Protein AF-A0A1V5KPF8-F1 (afdb_monomer_lite)

Foldseek 3Di:
DFLVVQVVVQVVVCVVLQWDWPDWDGDGFKIKTWTDGPNDPDWDDDPNDTTFWIWMWGADPVVRDIDTDIDGRDDPDDD

Radius of gyration: 12.41 Å; chains: 1; bounding box: 26×24×36 Å

Secondary structure (DSSP, 8-state):
--HHHHHHHHHHHHHHTT-EEEEEEEETTEEEEEEE-TTSS--EEETTEEE-EEEEEEE-TTT--EEEEEESS------

pLDDT: mean 80.17, std 13.31, range [41.94, 94.0]

Sequence (79 aa):
MSSRELLTGAEKMMGQAGANIKEKAVQDNLVSLTGLSPKFKGDLRYGEKQVNLNVALRASPVEQVTYVYAATPVIFMEY

Structure (mmCIF, N/CA/C/O backbone):
data_AF-A0A1V5KPF8-F1
#
_entry.id   AF-A0A1V5KPF8-F1
#
loop_
_atom_site.group_PDB
_atom_site.id
_atom_site.type_symbol
_atom_site.label_atom_id
_atom_site.label_alt_id
_atom_site.label_comp_id
_atom_site.label_asym_id
_atom_site.label_entity_id
_atom_site.label_seq_id
_atom_site.pdbx_PDB_ins_code
_atom_site.Cartn_x
_atom_site.Cartn_y
_atom_site.Cartn_z
_atom_site.occupancy
_atom_site.B_iso_or_equiv
_atom_site.auth_seq_id
_atom_site.auth_comp_id
_atom_site.auth_asym_id
_atom_site.auth_atom_id
_atom_site.pdbx_PDB_model_num
ATOM 1 N N . MET A 1 1 ? 9.175 3.493 -14.677 1.00 68.19 1 MET A N 1
ATOM 2 C CA . MET A 1 1 ? 9.352 3.425 -13.212 1.00 68.19 1 MET A CA 1
ATOM 3 C C . MET A 1 1 ? 9.910 2.067 -12.848 1.00 68.19 1 MET A C 1
ATOM 5 O O . MET A 1 1 ? 9.409 1.067 -13.345 1.00 68.19 1 MET A O 1
ATOM 9 N N . SER A 1 2 ? 10.939 2.040 -12.011 1.00 82.69 2 SER A N 1
ATOM 10 C CA . SER A 1 2 ? 11.464 0.826 -11.382 1.00 82.69 2 SER A CA 1
ATOM 11 C C . SER A 1 2 ? 10.587 0.394 -10.200 1.00 82.69 2 SER A C 1
ATOM 13 O O . SER A 1 2 ? 9.902 1.218 -9.588 1.00 82.69 2 SER A O 1
ATOM 15 N N . SER A 1 3 ? 10.653 -0.881 -9.809 1.00 82.31 3 SER A N 1
ATOM 16 C CA . SER A 1 3 ? 9.923 -1.412 -8.643 1.00 82.31 3 SER A CA 1
ATOM 17 C C . SER A 1 3 ? 10.293 -0.678 -7.343 1.00 82.31 3 SER A C 1
ATOM 19 O O . SER A 1 3 ? 9.460 -0.531 -6.451 1.00 82.31 3 SER A O 1
ATOM 21 N N . ARG A 1 4 ? 11.517 -0.134 -7.247 1.00 87.38 4 ARG A N 1
ATOM 22 C CA . ARG A 1 4 ? 11.966 0.688 -6.110 1.00 87.38 4 ARG A CA 1
ATOM 23 C C . ARG A 1 4 ? 11.226 2.024 -6.022 1.00 87.38 4 ARG A C 1
ATOM 25 O O . ARG A 1 4 ? 10.872 2.456 -4.925 1.00 87.38 4 ARG A O 1
ATOM 32 N N . GLU A 1 5 ? 10.985 2.676 -7.156 1.00 88.38 5 GLU A N 1
ATOM 33 C CA . GLU A 1 5 ? 10.233 3.936 -7.207 1.00 88.38 5 GLU A CA 1
ATOM 34 C C . GLU A 1 5 ? 8.758 3.708 -6.870 1.00 88.38 5 GLU A C 1
ATOM 36 O O . GLU A 1 5 ? 8.185 4.476 -6.098 1.00 88.38 5 GLU A O 1
ATOM 41 N N . LEU A 1 6 ? 8.167 2.620 -7.380 1.00 89.75 6 LEU A N 1
ATOM 42 C CA . LEU A 1 6 ? 6.808 2.209 -7.015 1.00 89.75 6 LEU A CA 1
ATOM 43 C C . LEU A 1 6 ? 6.707 1.949 -5.511 1.00 89.75 6 LEU A C 1
ATOM 45 O O . LEU A 1 6 ? 5.794 2.445 -4.856 1.00 89.75 6 LEU A O 1
ATOM 49 N N . LEU A 1 7 ? 7.681 1.244 -4.937 1.00 92.00 7 LEU A N 1
ATOM 50 C CA . LEU A 1 7 ? 7.684 0.962 -3.508 1.00 92.00 7 LEU A CA 1
ATOM 51 C C . LEU A 1 7 ? 7.762 2.240 -2.670 1.00 92.00 7 LEU A C 1
ATOM 53 O O . LEU A 1 7 ? 6.963 2.426 -1.756 1.00 92.00 7 LEU A O 1
ATOM 57 N N . THR A 1 8 ? 8.676 3.138 -3.031 1.00 92.81 8 THR A N 1
ATOM 58 C CA . THR A 1 8 ? 8.853 4.426 -2.346 1.00 92.81 8 THR A CA 1
ATOM 59 C C . THR A 1 8 ? 7.571 5.265 -2.416 1.00 92.81 8 THR A C 1
ATOM 61 O O . THR A 1 8 ? 7.167 5.877 -1.426 1.00 92.81 8 THR A O 1
ATOM 64 N N . GLY A 1 9 ? 6.892 5.273 -3.570 1.00 91.25 9 GLY A N 1
ATOM 65 C CA . GLY A 1 9 ? 5.609 5.955 -3.744 1.00 91.25 9 GLY A CA 1
ATOM 66 C C . GLY A 1 9 ? 4.510 5.365 -2.860 1.00 91.25 9 GLY A C 1
ATOM 67 O O . GLY A 1 9 ? 3.839 6.102 -2.138 1.00 91.25 9 GLY A O 1
ATOM 68 N N . ALA A 1 10 ? 4.370 4.039 -2.859 1.00 91.00 10 ALA A N 1
ATOM 69 C CA . ALA A 1 10 ? 3.361 3.351 -2.062 1.00 91.00 10 ALA A CA 1
ATOM 70 C C . ALA A 1 10 ? 3.591 3.557 -0.552 1.00 91.00 10 ALA A C 1
ATOM 72 O O . ALA A 1 10 ? 2.648 3.868 0.175 1.00 91.00 10 ALA A O 1
ATOM 73 N N . GLU A 1 11 ? 4.835 3.467 -0.069 1.00 94.00 11 GLU A N 1
ATOM 74 C CA . GLU A 1 11 ? 5.176 3.720 1.340 1.00 94.00 11 GLU A CA 1
ATOM 75 C C . GLU A 1 11 ? 4.872 5.160 1.754 1.00 94.00 11 GLU A C 1
ATOM 77 O O . GLU A 1 11 ? 4.326 5.393 2.835 1.00 94.00 11 GLU A O 1
ATOM 82 N N . LYS A 1 12 ? 5.150 6.131 0.877 1.00 93.69 12 LYS A N 1
ATOM 83 C CA . LYS A 1 12 ? 4.796 7.534 1.111 1.00 93.69 12 LYS A CA 1
ATOM 84 C C . LYS A 1 12 ? 3.283 7.714 1.249 1.00 93.69 12 LYS A C 1
ATOM 86 O O . LYS A 1 12 ? 2.846 8.406 2.167 1.00 93.69 12 LYS A O 1
ATOM 91 N N . MET A 1 13 ? 2.488 7.076 0.388 1.00 91.25 13 MET A N 1
ATOM 92 C CA . MET A 1 13 ? 1.021 7.125 0.462 1.00 91.25 13 MET A CA 1
ATOM 93 C C . MET A 1 13 ? 0.496 6.490 1.756 1.00 91.25 13 MET A C 1
ATOM 95 O O . MET A 1 13 ? -0.324 7.096 2.447 1.00 91.25 13 MET A O 1
ATOM 99 N N . MET A 1 14 ? 1.017 5.317 2.136 1.00 91.19 14 MET A N 1
ATOM 100 C CA . MET A 1 14 ? 0.679 4.662 3.407 1.00 91.19 14 MET A CA 1
ATOM 101 C C . MET A 1 14 ? 1.036 5.552 4.608 1.00 91.19 14 MET A C 1
ATOM 103 O O . MET A 1 14 ? 0.217 5.734 5.509 1.00 91.19 14 MET A O 1
ATOM 107 N N . GLY A 1 15 ? 2.218 6.177 4.597 1.00 93.94 15 GLY A N 1
ATOM 108 C CA . GLY A 1 15 ? 2.662 7.102 5.641 1.00 93.94 15 GLY A CA 1
ATOM 109 C C . GLY A 1 15 ? 1.775 8.345 5.759 1.00 93.94 15 GLY A C 1
ATOM 110 O O . GLY A 1 15 ? 1.369 8.715 6.859 1.00 93.94 15 GLY A O 1
ATOM 111 N N . GLN A 1 16 ? 1.386 8.955 4.636 1.00 91.69 16 GLN A N 1
ATOM 112 C CA . GLN A 1 16 ? 0.449 10.089 4.614 1.00 91.69 16 GLN A CA 1
ATOM 113 C C . GLN A 1 16 ? -0.938 9.703 5.148 1.00 91.69 16 GLN A C 1
ATOM 115 O O . GLN A 1 16 ? -1.576 10.466 5.886 1.00 91.69 16 GLN A O 1
ATOM 120 N N . ALA A 1 17 ? -1.380 8.485 4.841 1.00 88.75 17 ALA A N 1
ATOM 121 C CA . ALA A 1 17 ? -2.593 7.910 5.395 1.00 88.75 17 ALA A CA 1
ATOM 122 C C . ALA A 1 17 ? -2.460 7.551 6.887 1.00 88.75 17 ALA A C 1
ATOM 124 O O . ALA A 1 17 ? -3.472 7.282 7.525 1.00 88.75 17 ALA A O 1
ATOM 125 N N . GLY A 1 18 ? -1.262 7.582 7.480 1.00 93.00 18 GLY A N 1
ATOM 126 C CA . GLY A 1 18 ? -1.022 7.122 8.851 1.00 93.00 18 GLY A CA 1
ATOM 127 C C . GLY A 1 18 ? -1.243 5.616 9.012 1.00 93.00 18 GLY A C 1
ATOM 128 O O . GLY A 1 18 ? -1.632 5.166 10.086 1.00 93.00 18 GLY A O 1
ATOM 129 N N . ALA A 1 19 ? -1.076 4.850 7.933 1.00 91.62 19 ALA A N 1
ATOM 130 C CA . ALA A 1 19 ? -1.311 3.419 7.922 1.00 91.62 19 ALA A CA 1
ATOM 131 C C . ALA A 1 19 ? -0.099 2.652 8.459 1.00 91.62 19 ALA A C 1
ATOM 133 O O . ALA A 1 19 ? 1.020 2.815 7.977 1.00 91.62 19 ALA A O 1
ATOM 134 N N . ASN A 1 20 ? -0.336 1.756 9.415 1.00 93.56 20 ASN A N 1
ATOM 135 C CA . ASN A 1 20 ? 0.627 0.735 9.796 1.00 93.56 20 ASN A CA 1
ATOM 136 C C . ASN A 1 20 ? 0.570 -0.403 8.765 1.00 93.56 20 ASN A C 1
ATOM 138 O O . ASN A 1 20 ? -0.449 -1.094 8.659 1.00 93.56 20 ASN A O 1
ATOM 142 N N . ILE A 1 21 ? 1.646 -0.571 7.995 1.00 93.44 21 ILE A N 1
ATOM 143 C CA . ILE A 1 21 ? 1.757 -1.597 6.953 1.00 93.44 21 ILE A CA 1
ATOM 144 C C . ILE A 1 21 ? 1.808 -2.977 7.620 1.00 93.44 21 ILE A C 1
ATOM 146 O O . ILE A 1 21 ? 2.661 -3.244 8.463 1.00 93.44 21 ILE A O 1
ATOM 150 N N . LYS A 1 22 ? 0.886 -3.859 7.232 1.00 91.06 22 LYS A N 1
ATOM 151 C CA . LYS A 1 22 ? 0.800 -5.247 7.713 1.00 91.06 22 LYS A CA 1
ATOM 152 C C . LYS A 1 22 ? 1.297 -6.248 6.680 1.00 91.06 22 LYS A C 1
ATOM 154 O O . LYS A 1 22 ? 1.777 -7.315 7.054 1.00 91.06 22 LYS A O 1
ATOM 159 N N . GLU A 1 23 ? 1.170 -5.911 5.400 1.00 89.94 23 GLU A N 1
ATOM 160 C CA . GLU A 1 23 ? 1.573 -6.762 4.286 1.00 89.94 23 GLU A CA 1
ATOM 161 C C . GLU A 1 23 ? 2.174 -5.926 3.161 1.00 89.94 23 GLU A C 1
ATOM 163 O O . GLU A 1 23 ? 1.746 -4.799 2.898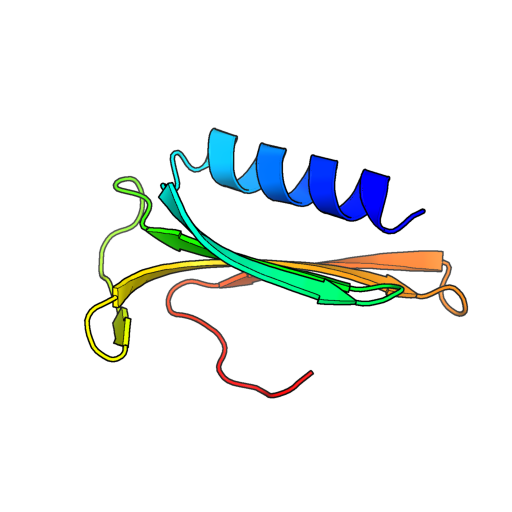 1.00 89.94 23 GLU A O 1
ATOM 168 N N . LYS A 1 24 ? 3.173 -6.506 2.497 1.00 92.31 24 LYS A N 1
ATOM 169 C CA . LYS A 1 24 ? 3.852 -5.934 1.341 1.00 92.31 24 LYS A CA 1
ATOM 170 C C . LYS A 1 24 ? 4.021 -7.034 0.298 1.00 92.31 24 LYS A C 1
ATOM 172 O O . LYS A 1 24 ? 4.669 -8.039 0.574 1.00 92.31 24 LYS A O 1
ATOM 177 N N . ALA A 1 25 ? 3.478 -6.807 -0.889 1.00 89.75 25 ALA A N 1
ATOM 178 C CA . ALA A 1 25 ? 3.727 -7.602 -2.080 1.00 89.75 25 ALA A CA 1
ATOM 179 C C . ALA A 1 25 ? 4.484 -6.737 -3.092 1.00 89.75 25 ALA A C 1
ATOM 181 O O . ALA A 1 25 ? 4.053 -5.629 -3.413 1.00 89.75 25 ALA A O 1
ATOM 182 N N . VAL A 1 26 ? 5.626 -7.230 -3.567 1.00 90.00 26 VAL A N 1
ATOM 183 C CA .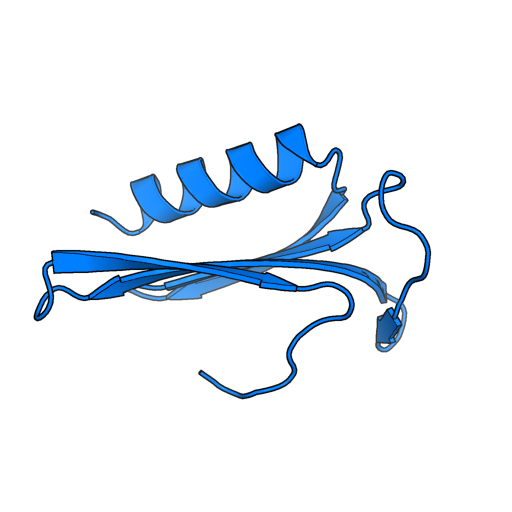 VAL A 1 26 ? 6.431 -6.583 -4.608 1.00 90.00 26 VAL A CA 1
ATOM 184 C C . VAL A 1 26 ? 6.694 -7.617 -5.691 1.00 90.00 26 VAL A C 1
ATOM 186 O O . VAL A 1 26 ? 7.260 -8.671 -5.415 1.00 90.00 26 VAL A O 1
ATOM 189 N N . GLN A 1 27 ? 6.265 -7.305 -6.904 1.00 85.12 27 GLN A N 1
ATOM 190 C CA . GLN A 1 27 ? 6.545 -8.041 -8.132 1.00 85.12 27 GLN A CA 1
ATOM 191 C C . GLN A 1 27 ? 7.135 -7.064 -9.156 1.00 85.12 27 GLN A C 1
ATOM 193 O O . GLN A 1 27 ? 7.101 -5.850 -8.937 1.00 85.12 27 GLN A O 1
ATOM 198 N N . ASP A 1 28 ? 7.676 -7.576 -10.264 1.00 80.44 28 ASP A N 1
ATOM 199 C CA . ASP A 1 28 ? 8.500 -6.815 -11.218 1.00 80.44 28 ASP A CA 1
ATOM 200 C C . ASP A 1 28 ? 7.957 -5.412 -11.536 1.00 80.44 28 ASP A C 1
ATOM 202 O O . ASP A 1 28 ? 8.697 -4.428 -11.483 1.00 80.44 28 ASP A O 1
ATOM 206 N N . ASN A 1 29 ? 6.649 -5.284 -11.768 1.00 85.81 29 ASN A N 1
ATOM 207 C CA . ASN A 1 29 ? 5.994 -4.020 -12.095 1.00 85.81 29 ASN A CA 1
ATOM 208 C C . ASN A 1 29 ? 4.819 -3.645 -11.177 1.00 85.81 29 ASN A C 1
ATOM 210 O O . ASN A 1 29 ? 4.051 -2.746 -11.521 1.00 85.81 29 ASN A O 1
ATOM 214 N N . LEU A 1 30 ? 4.667 -4.315 -10.033 1.00 86.69 30 LEU A N 1
ATOM 215 C CA . LEU A 1 30 ? 3.554 -4.123 -9.104 1.00 86.69 30 LEU A CA 1
ATOM 216 C C . LEU A 1 30 ? 4.070 -4.027 -7.669 1.00 86.69 30 LEU A C 1
ATOM 218 O O . LEU A 1 30 ? 4.816 -4.880 -7.197 1.00 86.69 30 LEU A O 1
ATOM 222 N N . VAL A 1 31 ? 3.600 -3.021 -6.944 1.00 90.88 31 VAL A N 1
ATOM 223 C CA . VAL A 1 31 ? 3.707 -2.954 -5.488 1.00 90.88 31 VAL A CA 1
ATOM 224 C C . VAL A 1 31 ? 2.307 -2.887 -4.916 1.00 90.88 31 VAL A C 1
ATOM 226 O O . VAL A 1 31 ? 1.534 -2.040 -5.336 1.00 90.88 31 VAL A O 1
ATOM 229 N N . SER A 1 32 ? 1.992 -3.731 -3.940 1.00 90.38 32 SER A N 1
ATOM 230 C CA . SER A 1 32 ? 0.738 -3.684 -3.188 1.00 90.38 32 SER A CA 1
ATOM 231 C C . SER A 1 32 ? 1.040 -3.704 -1.694 1.00 90.38 32 SER A C 1
ATOM 233 O O . SER A 1 32 ? 1.720 -4.605 -1.197 1.00 90.38 32 SER A O 1
ATOM 235 N N . LEU A 1 33 ? 0.586 -2.678 -0.978 1.00 91.75 33 LEU A N 1
ATOM 236 C CA . LEU A 1 33 ? 0.749 -2.527 0.463 1.00 91.75 33 LEU A CA 1
ATOM 237 C C . LEU A 1 33 ? -0.621 -2.561 1.125 1.00 91.75 33 LEU A C 1
ATOM 239 O O . LEU A 1 33 ? -1.481 -1.745 0.805 1.00 91.75 33 LEU A O 1
ATOM 243 N N . THR A 1 34 ? -0.799 -3.447 2.098 1.00 90.31 34 THR A N 1
ATOM 244 C CA . THR A 1 34 ? -2.032 -3.526 2.890 1.00 90.31 34 THR A CA 1
ATOM 245 C C . THR A 1 34 ? -1.729 -3.163 4.334 1.00 90.31 34 THR A C 1
ATOM 247 O O . THR A 1 34 ? -0.716 -3.577 4.904 1.00 90.31 34 THR A O 1
ATOM 250 N N . GLY A 1 35 ? -2.597 -2.368 4.948 1.00 90.00 35 GLY A N 1
ATOM 251 C CA . GLY A 1 35 ? -2.380 -1.872 6.295 1.00 90.00 35 GLY A CA 1
ATOM 252 C C . GLY A 1 35 ? -3.637 -1.356 6.970 1.00 90.00 35 GLY A C 1
ATOM 253 O O . GLY A 1 35 ? -4.741 -1.387 6.424 1.00 90.00 35 GLY A O 1
ATOM 254 N N . LEU A 1 36 ? -3.433 -0.889 8.197 1.00 89.88 36 LEU A N 1
ATOM 255 C CA . LEU A 1 36 ? -4.466 -0.296 9.032 1.00 89.88 36 LEU A CA 1
ATOM 256 C C . LEU A 1 36 ? -4.125 1.161 9.296 1.00 89.88 36 LEU A C 1
ATOM 258 O O . LEU A 1 36 ? -3.085 1.448 9.887 1.00 89.88 36 LEU A O 1
ATOM 262 N N . SER A 1 37 ? -5.008 2.067 8.901 1.00 89.62 37 SER A N 1
ATOM 263 C CA . SER A 1 37 ? -4.929 3.477 9.254 1.00 89.62 37 SER A CA 1
ATOM 264 C C . SER A 1 37 ? -6.073 3.864 10.193 1.00 89.62 37 SER A C 1
ATOM 266 O O . SER A 1 37 ? -7.233 3.572 9.897 1.00 89.62 37 SER A O 1
ATOM 268 N N . PRO A 1 38 ? -5.786 4.593 11.286 1.00 88.94 38 PRO A N 1
ATOM 269 C CA . PRO A 1 38 ? -6.816 5.106 12.185 1.00 88.94 38 PRO A CA 1
ATOM 270 C C . PRO A 1 38 ? -7.657 6.228 11.551 1.00 88.94 38 PRO A C 1
ATOM 272 O O . PRO A 1 38 ? -8.644 6.657 12.141 1.00 88.94 38 PRO A O 1
ATOM 275 N N . LYS A 1 39 ? -7.273 6.734 10.368 1.00 88.19 39 LYS A N 1
ATOM 276 C CA . LYS A 1 39 ? -7.989 7.813 9.672 1.00 88.19 39 LYS A CA 1
ATOM 277 C C . LYS A 1 39 ? -9.225 7.322 8.915 1.00 88.19 39 LYS A C 1
ATOM 279 O O . LYS A 1 39 ? -10.071 8.144 8.569 1.00 88.19 39 LYS A O 1
ATOM 284 N N . PHE A 1 40 ? -9.344 6.018 8.660 1.00 83.00 40 PHE A N 1
ATOM 285 C CA . PHE A 1 40 ? -10.510 5.436 7.993 1.00 83.00 40 PHE A CA 1
ATOM 286 C C . PHE A 1 40 ? -11.402 4.718 9.004 1.00 83.00 40 PHE A C 1
ATOM 288 O O . PHE A 1 40 ? -10.921 4.000 9.880 1.00 83.00 40 PHE A O 1
ATOM 295 N N . LYS A 1 41 ? -12.717 4.926 8.883 1.00 76.44 41 LYS A N 1
ATOM 296 C CA . LYS A 1 41 ? -13.714 4.209 9.682 1.00 76.44 41 LYS A CA 1
ATOM 297 C C . LYS A 1 41 ? -13.963 2.832 9.079 1.00 76.44 41 LYS A C 1
ATOM 299 O O . LYS A 1 41 ? -14.072 2.709 7.862 1.00 76.44 41 LYS A O 1
ATOM 304 N N . GLY A 1 42 ? -14.140 1.842 9.946 1.00 74.00 42 GLY A N 1
ATOM 305 C CA . GLY A 1 42 ? -14.330 0.458 9.539 1.00 74.00 42 GLY A CA 1
ATOM 306 C C . GLY A 1 42 ? -13.005 -0.234 9.241 1.00 74.00 42 GLY A C 1
ATOM 307 O O . GLY A 1 42 ? -12.024 0.375 8.806 1.00 74.00 42 GLY A O 1
ATOM 308 N N . ASP A 1 43 ? -12.991 -1.527 9.512 1.00 74.50 43 ASP A N 1
ATOM 309 C CA . ASP A 1 43 ? -11.868 -2.404 9.262 1.00 74.50 43 ASP A CA 1
ATOM 310 C C . ASP A 1 43 ? -12.367 -3.772 8.824 1.00 74.50 43 ASP A C 1
ATOM 312 O O . ASP A 1 43 ? -13.470 -4.204 9.157 1.00 74.50 43 ASP A O 1
ATOM 316 N N . LEU A 1 44 ? -11.534 -4.430 8.034 1.00 78.94 44 LEU A N 1
ATOM 317 C CA . LEU A 1 44 ? -11.698 -5.813 7.665 1.00 78.94 44 LEU A CA 1
ATOM 318 C C . LEU A 1 44 ? -10.722 -6.637 8.503 1.00 78.94 44 LEU A C 1
ATOM 320 O O . LEU A 1 44 ? -9.520 -6.358 8.546 1.00 78.94 44 LEU A O 1
ATOM 324 N N . ARG A 1 45 ? -11.244 -7.671 9.158 1.00 77.88 45 ARG A N 1
ATOM 325 C CA . ARG A 1 45 ? -10.424 -8.705 9.784 1.00 77.88 45 ARG A CA 1
ATOM 326 C C . ARG A 1 45 ? -10.196 -9.833 8.790 1.00 77.88 45 ARG A C 1
ATOM 328 O O . ARG A 1 45 ? -11.150 -10.429 8.301 1.00 77.88 45 ARG A O 1
ATOM 335 N N . TYR A 1 46 ? -8.931 -10.126 8.521 1.00 69.94 46 TYR A N 1
ATOM 336 C CA . TYR A 1 46 ? -8.494 -11.263 7.723 1.00 69.94 46 TYR A CA 1
ATOM 337 C C . TYR A 1 46 ? -7.493 -12.079 8.546 1.00 69.94 46 TYR A C 1
ATOM 339 O O . TYR A 1 46 ? -6.389 -11.617 8.845 1.00 69.94 46 TYR A O 1
ATOM 347 N N . GLY A 1 47 ? -7.909 -13.272 8.980 1.00 75.56 47 GLY A N 1
ATOM 348 C CA . GLY A 1 47 ? -7.181 -14.036 9.995 1.00 75.56 47 GLY A CA 1
ATOM 349 C C . GLY A 1 47 ? -7.011 -13.222 11.283 1.00 75.56 47 GLY A C 1
ATOM 350 O O . GLY A 1 47 ? -7.979 -12.691 11.823 1.00 75.56 47 GLY A O 1
ATOM 351 N N . GLU A 1 48 ? -5.768 -13.078 11.744 1.00 80.00 48 GLU A N 1
ATOM 352 C CA . GLU A 1 48 ? -5.409 -12.267 12.920 1.00 80.00 48 GLU A CA 1
ATOM 353 C C . GLU A 1 48 ? -5.114 -10.794 12.585 1.00 80.00 48 GLU A C 1
ATOM 355 O O . GLU A 1 48 ? -4.799 -9.992 13.467 1.00 80.00 48 GLU A O 1
ATOM 360 N N . LYS A 1 49 ? -5.188 -10.410 11.305 1.00 79.75 49 LYS A N 1
ATOM 361 C CA . LYS A 1 49 ? -4.825 -9.069 10.844 1.00 79.75 49 LYS A CA 1
ATOM 362 C C . LYS A 1 49 ? -6.067 -8.207 10.689 1.00 79.75 49 LYS A C 1
ATOM 364 O O . LYS A 1 49 ? -7.046 -8.593 10.058 1.00 79.75 49 LYS A O 1
ATOM 369 N N . GLN A 1 50 ? -5.987 -7.000 11.228 1.00 85.12 50 GLN A N 1
ATOM 370 C CA . GLN A 1 50 ? -6.959 -5.938 11.015 1.00 85.12 50 GLN A CA 1
ATOM 371 C C . GLN A 1 50 ? -6.391 -4.974 9.974 1.00 85.12 50 GLN A C 1
ATOM 373 O O . GLN A 1 50 ? -5.274 -4.481 10.148 1.00 85.12 50 GLN A O 1
ATOM 378 N N . VAL A 1 51 ? -7.124 -4.737 8.886 1.00 86.81 51 VAL A N 1
ATOM 379 C CA . VAL A 1 51 ? -6.693 -3.893 7.763 1.00 86.81 51 VAL A CA 1
ATOM 380 C C . VAL A 1 51 ? -7.860 -3.065 7.241 1.00 86.81 51 VAL A C 1
ATOM 382 O O . VAL A 1 51 ? -9.007 -3.496 7.279 1.00 86.81 51 VAL A O 1
ATOM 385 N N . ASN A 1 52 ? -7.591 -1.866 6.741 1.00 87.25 52 ASN A N 1
ATOM 386 C CA . ASN A 1 52 ? -8.628 -1.017 6.149 1.00 87.25 52 ASN A CA 1
ATOM 387 C C . ASN A 1 52 ? -8.139 -0.162 4.981 1.00 87.25 52 ASN A C 1
ATOM 389 O O . ASN A 1 52 ? -8.902 0.649 4.468 1.00 87.25 52 ASN A O 1
ATOM 393 N N . LEU A 1 53 ? -6.890 -0.350 4.559 1.00 87.81 53 LEU A N 1
ATOM 394 C CA . LEU A 1 53 ? -6.304 0.337 3.426 1.00 87.81 53 LEU A CA 1
ATOM 395 C C . LEU A 1 53 ? -5.447 -0.643 2.633 1.00 87.81 53 LEU A C 1
ATOM 397 O O . LEU A 1 53 ? -4.565 -1.298 3.192 1.00 87.81 53 LEU A O 1
ATOM 401 N N . ASN A 1 54 ? -5.677 -0.694 1.327 1.00 89.38 54 ASN A N 1
ATOM 402 C CA . ASN A 1 54 ? -4.738 -1.259 0.369 1.00 89.38 54 ASN A CA 1
ATOM 403 C C . ASN A 1 54 ? -4.310 -0.160 -0.610 1.00 89.38 54 ASN A C 1
ATOM 405 O O . ASN A 1 54 ? -5.162 0.575 -1.105 1.00 89.38 54 ASN A O 1
ATOM 409 N N . VAL A 1 55 ? -3.004 -0.044 -0.846 1.00 88.75 55 VAL A N 1
ATOM 410 C CA . VAL A 1 55 ? -2.398 0.824 -1.859 1.00 88.75 55 VAL A CA 1
ATOM 411 C C . VAL A 1 55 ? -1.641 -0.062 -2.833 1.00 88.75 55 VAL A C 1
ATOM 413 O O . VAL A 1 55 ? -0.606 -0.620 -2.467 1.00 88.75 55 VAL A O 1
ATOM 416 N N . ALA A 1 56 ? -2.128 -0.158 -4.068 1.00 88.94 56 ALA A N 1
ATOM 417 C CA . ALA A 1 56 ? -1.434 -0.857 -5.139 1.00 88.94 56 ALA A CA 1
ATOM 418 C C . ALA A 1 56 ? -1.009 0.105 -6.253 1.00 88.94 56 ALA A C 1
ATOM 420 O O . ALA A 1 56 ? -1.821 0.881 -6.756 1.00 88.94 56 ALA A O 1
ATOM 421 N N . LEU A 1 57 ? 0.268 0.040 -6.627 1.00 87.44 57 LEU A N 1
ATOM 422 C CA . LEU A 1 57 ? 0.886 0.779 -7.719 1.00 87.44 57 LEU A CA 1
ATOM 423 C C . LEU A 1 57 ? 1.406 -0.204 -8.762 1.00 87.44 57 LEU A C 1
ATOM 425 O O . LEU A 1 57 ? 2.320 -0.980 -8.477 1.00 87.44 57 LEU A O 1
ATOM 429 N N . ARG A 1 58 ? 0.851 -0.149 -9.973 1.00 86.62 58 ARG A N 1
ATOM 430 C CA . ARG A 1 58 ? 1.301 -0.962 -11.110 1.00 86.62 58 ARG A CA 1
ATOM 431 C C . ARG A 1 58 ? 1.840 -0.064 -12.209 1.00 86.62 58 ARG A C 1
ATOM 433 O O . ARG A 1 58 ? 1.126 0.825 -12.664 1.00 86.62 58 ARG A O 1
ATOM 440 N N . ALA A 1 59 ? 3.063 -0.320 -12.658 1.00 83.31 59 ALA A N 1
ATOM 441 C CA . ALA A 1 59 ? 3.595 0.280 -13.874 1.00 83.31 59 ALA A CA 1
ATOM 442 C C . ALA A 1 59 ? 3.288 -0.632 -15.068 1.00 83.31 59 ALA A C 1
ATOM 444 O O . ALA A 1 59 ? 3.639 -1.813 -15.062 1.00 83.31 59 ALA A O 1
ATOM 445 N N . SER A 1 60 ? 2.666 -0.093 -16.114 1.00 76.50 60 SER A N 1
ATOM 446 C CA . SER A 1 60 ? 2.584 -0.780 -17.405 1.00 76.50 60 SER A CA 1
ATOM 447 C C . SER A 1 60 ? 3.697 -0.261 -18.319 1.00 76.50 60 SER A C 1
ATOM 449 O O . SER A 1 60 ? 3.662 0.913 -18.691 1.00 76.50 60 SER A O 1
ATOM 451 N N . PRO A 1 61 ? 4.687 -1.090 -18.707 1.00 67.31 61 PRO A N 1
ATOM 45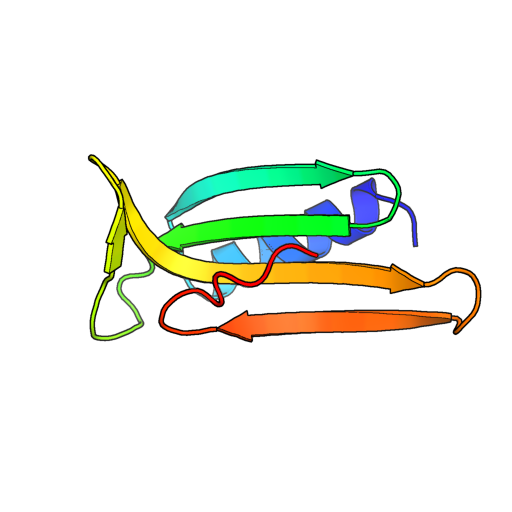2 C CA . PRO A 1 61 ? 5.684 -0.689 -19.702 1.00 67.31 61 PRO A CA 1
ATOM 453 C C . PRO A 1 61 ? 5.047 -0.383 -21.062 1.00 67.31 61 PRO A C 1
ATOM 455 O O . PRO A 1 61 ? 5.565 0.441 -21.807 1.00 67.31 61 PRO A O 1
ATOM 458 N N . VAL A 1 62 ? 3.926 -1.050 -21.361 1.00 68.88 62 VAL A N 1
ATOM 459 C CA . VAL A 1 62 ? 3.212 -0.971 -22.639 1.00 68.88 62 VAL A CA 1
ATOM 460 C C . VAL A 1 62 ? 2.405 0.320 -22.738 1.00 68.88 62 VAL A C 1
ATOM 462 O O . VAL A 1 62 ? 2.446 0.990 -23.762 1.00 68.88 62 VAL A O 1
ATOM 465 N N . GLU A 1 63 ? 1.705 0.691 -21.667 1.00 62.47 63 GLU A N 1
ATOM 466 C CA . GLU A 1 63 ? 0.817 1.860 -21.670 1.00 62.47 63 GLU A CA 1
ATOM 467 C C . GLU A 1 63 ? 1.475 3.125 -21.096 1.00 62.47 63 GLU A C 1
ATOM 469 O O . GLU A 1 63 ? 0.891 4.199 -21.155 1.00 62.47 63 GLU A O 1
ATOM 474 N N . GLN A 1 64 ? 2.686 3.022 -20.533 1.00 62.41 64 GLN A N 1
ATOM 475 C CA . GLN A 1 64 ? 3.398 4.118 -19.851 1.00 62.41 64 GLN A CA 1
ATOM 476 C C . GLN A 1 64 ? 2.599 4.796 -18.718 1.00 62.41 64 GLN A C 1
ATOM 478 O O . GLN A 1 64 ? 2.918 5.912 -18.309 1.00 62.41 64 GLN A O 1
ATOM 483 N N . VAL A 1 65 ? 1.591 4.115 -18.165 1.00 59.31 65 VAL A N 1
ATOM 484 C CA . VAL A 1 65 ? 0.745 4.617 -17.072 1.00 59.31 65 VAL A CA 1
ATOM 485 C C . VAL A 1 65 ? 1.045 3.917 -15.746 1.00 59.31 65 VAL A C 1
ATOM 487 O O . VAL A 1 65 ? 1.451 2.749 -15.703 1.00 59.31 65 VAL A O 1
ATOM 490 N N . THR A 1 66 ? 0.808 4.646 -14.653 1.00 68.31 66 THR A N 1
ATOM 491 C CA . THR A 1 66 ? 0.820 4.119 -13.285 1.00 68.31 66 THR A CA 1
ATOM 492 C C . THR A 1 66 ? -0.614 4.036 -12.785 1.00 68.31 66 THR A C 1
ATOM 494 O O . THR A 1 66 ? -1.265 5.065 -12.604 1.00 68.31 66 THR A O 1
ATOM 497 N N . TYR A 1 67 ? -1.101 2.826 -12.530 1.00 61.16 67 TYR A N 1
ATOM 498 C CA . TYR A 1 67 ? -2.407 2.636 -11.903 1.00 61.16 67 TYR A CA 1
ATOM 499 C C . TYR A 1 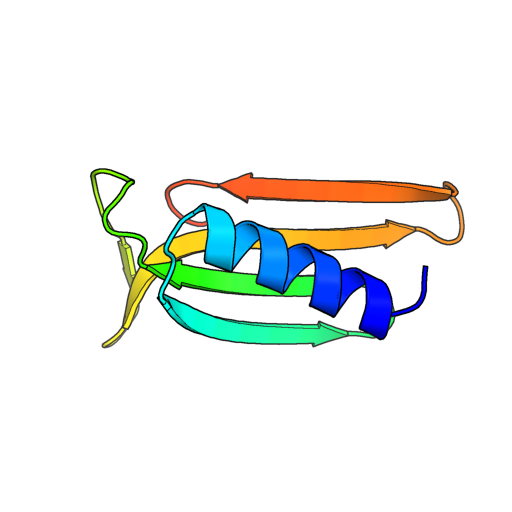67 ? -2.266 2.712 -10.391 1.00 61.16 67 TYR A C 1
ATOM 501 O O . TYR A 1 67 ? -1.377 2.077 -9.822 1.00 61.16 67 TYR A O 1
ATOM 509 N N . VAL A 1 68 ? -3.154 3.477 -9.760 1.00 70.38 68 VAL A N 1
ATOM 510 C CA . VAL A 1 68 ? -3.246 3.614 -8.307 1.00 70.38 68 VAL A CA 1
ATOM 511 C C . VAL A 1 68 ? -4.572 3.023 -7.861 1.00 70.38 68 VAL A C 1
ATOM 513 O O . VAL A 1 68 ? -5.629 3.562 -8.182 1.00 70.38 68 VAL A O 1
ATOM 516 N N . TYR A 1 69 ? -4.518 1.949 -7.085 1.00 63.06 69 TYR A N 1
ATOM 517 C CA . TYR A 1 69 ? -5.691 1.405 -6.413 1.00 63.06 69 TYR A CA 1
ATOM 518 C C . TYR A 1 69 ? -5.601 1.754 -4.933 1.00 63.06 69 TYR A C 1
ATOM 520 O O . TYR A 1 69 ? -4.656 1.352 -4.257 1.00 63.06 69 TYR A O 1
ATOM 528 N N . ALA A 1 70 ? -6.570 2.528 -4.445 1.00 63.69 70 ALA A N 1
ATOM 529 C CA . ALA A 1 70 ? -6.738 2.849 -3.034 1.00 63.69 70 ALA A CA 1
ATOM 530 C C . ALA A 1 70 ? -8.165 2.468 -2.628 1.00 63.69 70 ALA A C 1
ATOM 532 O O . ALA A 1 70 ? -9.115 3.141 -3.021 1.00 63.69 70 ALA A O 1
ATOM 533 N N . ALA A 1 71 ? -8.321 1.366 -1.895 1.00 63.41 71 ALA A N 1
ATOM 534 C CA . ALA A 1 71 ? -9.635 0.819 -1.551 1.00 63.41 71 ALA A CA 1
ATOM 535 C C . ALA A 1 71 ? -9.850 0.698 -0.041 1.00 63.41 71 ALA A C 1
ATOM 537 O O . ALA A 1 71 ? -8.930 0.322 0.694 1.00 63.41 71 ALA A O 1
ATOM 538 N N . THR A 1 72 ? -11.088 0.970 0.390 1.00 61.50 72 THR A N 1
ATOM 539 C CA . THR A 1 72 ? -11.589 0.744 1.751 1.00 61.50 72 THR A CA 1
ATOM 540 C C . THR A 1 72 ? -13.005 0.108 1.693 1.00 61.50 72 THR A C 1
ATOM 542 O O . THR A 1 72 ? -13.937 0.760 1.220 1.00 61.50 72 THR A O 1
ATOM 545 N N . PRO A 1 73 ? -13.219 -1.155 2.138 1.00 61.03 73 PRO A N 1
ATOM 546 C CA . PRO A 1 73 ? -12.231 -2.186 2.465 1.00 61.03 73 PRO A CA 1
ATOM 547 C C . PRO A 1 73 ? -11.667 -2.885 1.206 1.00 61.03 73 PRO A C 1
ATOM 549 O O . PRO A 1 73 ? -12.134 -2.680 0.091 1.00 61.03 73 PRO A O 1
ATOM 552 N N . VAL A 1 74 ? -10.600 -3.662 1.407 1.00 55.78 74 VAL A N 1
ATOM 553 C CA . VAL A 1 74 ? -9.693 -4.247 0.397 1.00 55.78 74 VAL A CA 1
ATOM 554 C C . VAL A 1 74 ? -10.420 -4.897 -0.796 1.00 55.78 74 VAL A C 1
ATOM 556 O O . VAL A 1 74 ? -11.298 -5.737 -0.613 1.00 55.78 74 VAL A O 1
ATOM 559 N N . ILE A 1 75 ? -10.008 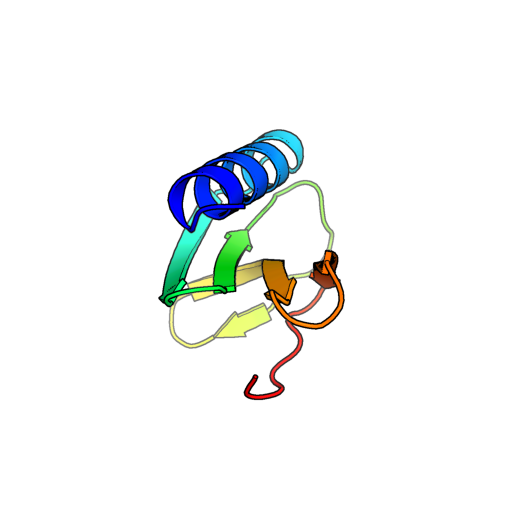-4.556 -2.025 1.00 53.78 75 ILE A N 1
ATOM 560 C CA . ILE A 1 75 ? -10.429 -5.255 -3.251 1.00 53.78 75 ILE A CA 1
ATOM 561 C C . ILE A 1 75 ? -9.726 -6.621 -3.281 1.00 53.78 75 ILE A C 1
ATOM 563 O O . ILE A 1 75 ? -8.528 -6.692 -3.535 1.00 53.78 75 ILE A O 1
ATOM 567 N N . PHE A 1 76 ? -10.469 -7.700 -3.022 1.00 53.81 76 PHE A N 1
ATOM 568 C CA . PHE A 1 76 ? -10.006 -9.094 -3.121 1.00 53.81 76 PHE A CA 1
ATOM 569 C C . PHE A 1 76 ? -10.130 -9.656 -4.550 1.00 53.81 76 PHE A C 1
ATOM 571 O O . PHE A 1 76 ? -10.605 -10.771 -4.740 1.00 53.81 76 PHE A O 1
ATOM 578 N N . MET A 1 77 ? -9.753 -8.889 -5.575 1.00 47.50 77 MET A N 1
ATOM 579 C CA . MET A 1 77 ? -9.575 -9.465 -6.911 1.00 47.50 77 MET A CA 1
ATOM 580 C C . MET A 1 77 ? -8.093 -9.764 -7.105 1.00 47.50 77 MET A C 1
ATOM 582 O O . MET A 1 77 ? -7.255 -8.884 -6.912 1.00 47.50 77 MET A O 1
ATOM 586 N N . GLU A 1 78 ? -7.784 -11.023 -7.417 1.00 41.94 78 GLU A N 1
ATOM 587 C CA . GLU A 1 78 ? -6.458 -11.429 -7.884 1.00 41.94 78 GLU A CA 1
ATOM 588 C C . GLU A 1 78 ? -6.063 -10.546 -9.084 1.00 41.94 78 GLU A C 1
ATOM 590 O O . GLU A 1 78 ? -6.896 -10.271 -9.952 1.00 41.94 78 GLU A O 1
ATOM 595 N N . TYR A 1 79 ? -4.826 -10.042 -9.078 1.00 46.94 79 TYR A N 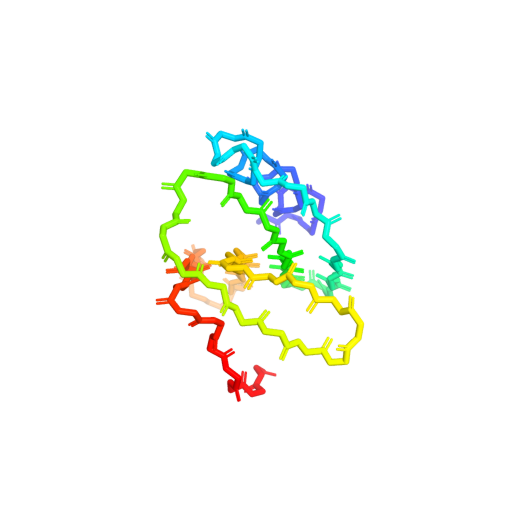1
ATOM 596 C CA . TYR A 1 79 ? -4.275 -9.138 -10.101 1.00 46.94 79 TYR A CA 1
ATOM 597 C C . TYR A 1 79 ? -3.423 -9.870 -11.133 1.00 46.94 79 TYR A C 1
ATOM 599 O O . TYR A 1 79 ? -2.754 -10.850 -10.738 1.00 46.94 79 TYR A O 1
#